Protein AF-A0A970TEV1-F1 (afdb_monomer)

Nearest PDB structures (foldseek):
  7aju-assembly1_UL  TM=6.413E-01  e=2.241E+00  Saccharomyces cerevisiae S288C
  6zqe-assembly1_UL  TM=6.877E-01  e=5.031E+00  Saccharomyces cerevisiae S288C
  3wsy-assembly1_A  TM=5.949E-01  e=2.241E+00  Homo sapiens
  6kad-assembly1_o  TM=3.242E-01  e=5.031E+00  Chlamydomonas reinhardtii

Secondary structure (DSSP, 8-state):
-----EEEE---SSTTSS-PPPEEEEE-S-EEEEEEEE-TTSPEEEEEEETTTEEEEEEE-TTTTT-

Structure (mmCIF, N/CA/C/O backbone):
data_AF-A0A970TEV1-F1
#
_entry.id   AF-A0A970TEV1-F1
#
loop_
_atom_site.group_PDB
_atom_site.id
_atom_site.type_symbol
_atom_site.label_atom_id
_atom_site.label_alt_id
_atom_site.label_comp_id
_atom_site.label_asym_id
_atom_site.label_entity_id
_atom_site.label_seq_id
_atom_site.pdbx_PDB_ins_code
_atom_site.Cartn_x
_atom_site.Cartn_y
_atom_site.Cartn_z
_atom_site.occupancy
_atom_site.B_iso_or_equiv
_atom_site.auth_seq_id
_atom_site.auth_comp_id
_atom_site.auth_asym_id
_atom_site.auth_atom_id
_atom_site.pdbx_PDB_model_num
ATOM 1 N N . GLU A 1 1 ? 18.445 11.742 -7.848 1.00 52.00 1 GLU A N 1
ATOM 2 C CA . GLU A 1 1 ? 17.173 11.799 -7.103 1.00 52.00 1 GLU A CA 1
ATOM 3 C C . GLU A 1 1 ? 17.324 10.808 -5.956 1.00 52.00 1 GLU A C 1
ATOM 5 O O . GLU A 1 1 ? 17.666 9.667 -6.232 1.00 52.00 1 GLU A O 1
ATOM 10 N N . THR A 1 2 ? 17.258 11.261 -4.705 1.00 56.06 2 THR A N 1
ATOM 11 C CA . THR A 1 2 ? 17.351 10.412 -3.502 1.00 56.06 2 THR A CA 1
ATOM 12 C C . THR A 1 2 ? 16.020 10.536 -2.770 1.00 56.06 2 THR A C 1
ATOM 14 O O . THR A 1 2 ? 15.630 11.652 -2.428 1.00 56.06 2 THR A O 1
ATOM 17 N N . GLY A 1 3 ? 15.307 9.423 -2.595 1.00 77.12 3 GLY A N 1
ATOM 18 C CA . GLY A 1 3 ? 13.942 9.366 -2.057 1.00 77.12 3 GL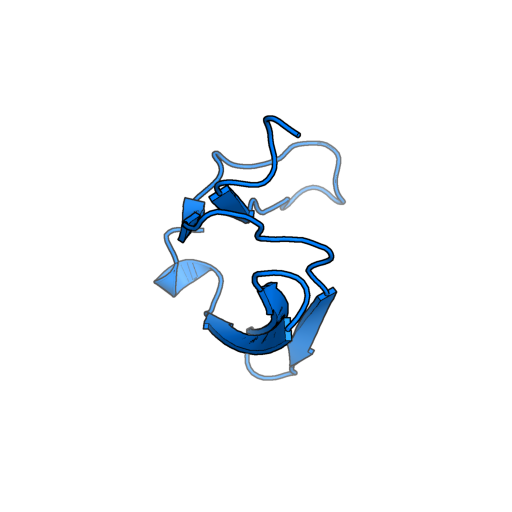Y A CA 1
ATOM 19 C C . GLY A 1 3 ? 12.992 8.587 -2.975 1.00 77.12 3 GLY A C 1
ATOM 20 O O . GLY A 1 3 ? 13.224 8.536 -4.180 1.00 77.12 3 GLY A O 1
ATOM 21 N N . ARG A 1 4 ? 11.914 8.020 -2.401 1.00 86.19 4 ARG A N 1
ATOM 22 C CA . ARG A 1 4 ? 10.965 7.065 -3.033 1.00 86.19 4 ARG A CA 1
ATOM 23 C C . ARG A 1 4 ? 11.486 5.632 -3.154 1.00 86.19 4 ARG A C 1
ATOM 25 O O . ARG A 1 4 ? 11.302 4.968 -4.172 1.00 86.19 4 ARG A O 1
ATOM 32 N N . GLU A 1 5 ? 12.144 5.169 -2.100 1.00 91.69 5 GLU A N 1
ATOM 33 C CA . GLU A 1 5 ? 12.697 3.815 -2.040 1.00 91.69 5 GLU A CA 1
ATOM 34 C C . GLU A 1 5 ? 11.739 2.819 -1.385 1.00 91.69 5 GLU A C 1
ATOM 36 O O . GLU A 1 5 ? 11.809 1.631 -1.674 1.00 91.69 5 GLU A O 1
ATOM 41 N N . THR A 1 6 ? 10.797 3.307 -0.576 1.00 92.56 6 THR A N 1
ATOM 42 C CA . THR A 1 6 ? 9.844 2.479 0.163 1.00 92.56 6 THR A CA 1
ATOM 43 C C . THR A 1 6 ? 8.441 3.066 0.065 1.00 92.56 6 THR A C 1
ATOM 45 O O . THR A 1 6 ? 8.264 4.285 0.119 1.00 92.56 6 THR A O 1
ATOM 48 N N . MET A 1 7 ? 7.446 2.190 -0.060 1.00 94.12 7 MET A N 1
ATOM 49 C CA . MET A 1 7 ? 6.026 2.492 0.089 1.00 94.12 7 MET A CA 1
ATOM 50 C C . MET A 1 7 ? 5.505 1.823 1.357 1.00 94.12 7 MET A C 1
ATOM 52 O O . MET A 1 7 ? 5.589 0.600 1.493 1.00 94.12 7 MET A O 1
ATOM 56 N N . THR A 1 8 ? 4.937 2.623 2.253 1.00 94.12 8 THR A N 1
ATOM 57 C CA . THR A 1 8 ? 4.261 2.164 3.466 1.00 94.12 8 THR A CA 1
ATOM 58 C C . THR A 1 8 ? 2.771 2.484 3.409 1.00 94.12 8 THR A C 1
ATOM 60 O O . THR A 1 8 ? 2.358 3.423 2.728 1.00 94.12 8 THR A O 1
ATOM 63 N N . ALA A 1 9 ? 1.969 1.714 4.137 1.00 93.94 9 ALA A N 1
ATOM 64 C CA . ALA A 1 9 ? 0.593 2.068 4.464 1.00 93.94 9 ALA A CA 1
ATOM 65 C C . ALA A 1 9 ? 0.446 2.236 5.978 1.00 93.94 9 ALA A C 1
ATOM 67 O O . ALA A 1 9 ? 1.120 1.551 6.739 1.00 93.94 9 ALA A O 1
ATOM 68 N N . SER A 1 10 ? -0.436 3.142 6.386 1.00 93.75 10 SER A N 1
ATOM 69 C CA . SER A 1 10 ? -0.868 3.359 7.769 1.00 93.75 10 SER A CA 1
ATOM 70 C C . SER A 1 10 ? -2.389 3.452 7.770 1.00 93.75 10 SER A C 1
ATOM 72 O O . SER A 1 10 ? -2.967 3.926 6.788 1.00 93.75 10 SER A O 1
ATOM 74 N N . LEU A 1 11 ? -3.033 3.042 8.859 1.00 92.44 11 LEU A N 1
ATOM 75 C CA . LEU A 1 11 ? -4.475 3.199 9.042 1.00 92.44 11 LEU A CA 1
ATOM 76 C C . LEU A 1 11 ? -4.793 4.319 10.013 1.00 92.44 11 LEU A C 1
ATOM 78 O O . LEU A 1 11 ? -3.997 4.652 10.888 1.00 92.44 11 LEU A O 1
ATOM 82 N N . SER A 1 12 ? -5.989 4.862 9.851 1.00 93.00 12 SER A N 1
ATOM 83 C CA . SER A 1 12 ? -6.615 5.765 10.799 1.00 93.00 12 SER A CA 1
ATOM 84 C C . SER A 1 12 ? -8.004 5.231 11.118 1.00 93.00 12 SER A C 1
ATOM 86 O O . SER A 1 12 ? -8.778 4.932 10.209 1.00 93.00 12 SER A O 1
ATOM 88 N N . ASP A 1 13 ? -8.311 5.125 12.405 1.00 93.44 13 ASP A N 1
ATOM 89 C CA . ASP A 1 13 ? -9.612 4.726 12.943 1.00 93.44 13 ASP A CA 1
ATOM 90 C C . ASP A 1 13 ? -10.441 5.931 13.431 1.00 93.44 13 ASP A C 1
ATOM 92 O O . ASP A 1 13 ? -11.553 5.771 13.936 1.00 93.44 13 ASP A O 1
ATOM 96 N N . ASP A 1 14 ? -9.918 7.147 13.257 1.00 96.50 14 ASP A N 1
ATOM 97 C CA . ASP A 1 14 ? -10.450 8.386 13.822 1.00 96.50 14 ASP A CA 1
ATOM 98 C C . ASP A 1 14 ? -10.622 9.507 12.779 1.00 96.50 14 ASP A C 1
ATOM 100 O O . ASP A 1 14 ? -10.411 10.689 13.071 1.00 96.50 14 ASP A O 1
ATOM 104 N N . ASP A 1 15 ? -11.066 9.149 11.571 1.00 95.38 15 ASP A N 1
ATOM 105 C CA . ASP A 1 15 ? -11.279 10.042 10.416 1.00 95.38 15 ASP A CA 1
ATOM 106 C C . ASP A 1 15 ? -10.023 10.834 9.997 1.00 95.38 15 ASP A C 1
ATOM 108 O O . ASP A 1 15 ? -10.095 12.009 9.623 1.00 95.38 15 ASP A O 1
ATOM 112 N N . GLY A 1 16 ? -8.851 10.204 10.066 1.00 95.88 16 GLY A N 1
ATOM 113 C CA . GLY A 1 16 ? -7.581 10.775 9.619 1.00 95.88 16 GLY A CA 1
ATOM 114 C C . GLY A 1 16 ? -6.908 11.704 10.630 1.00 95.88 16 GLY A C 1
ATOM 115 O O . GLY A 1 16 ? -5.999 12.445 10.243 1.00 95.88 16 GLY A O 1
ATOM 116 N N . ARG A 1 17 ? -7.336 11.707 11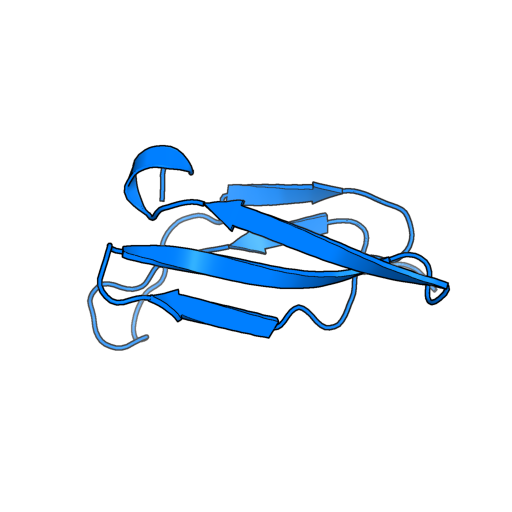.901 1.00 97.31 17 ARG A N 1
ATOM 117 C CA . ARG A 1 17 ? -6.743 12.565 12.944 1.00 97.31 17 ARG A CA 1
ATOM 118 C C . ARG A 1 17 ? -5.432 11.981 13.464 1.00 97.31 17 ARG A C 1
ATOM 120 O O . ARG A 1 17 ? -4.478 12.734 13.668 1.00 97.31 17 ARG A O 1
ATOM 127 N N . THR A 1 18 ? -5.369 10.668 13.645 1.00 96.94 18 THR A N 1
ATOM 128 C CA . THR A 1 18 ? -4.170 9.915 14.008 1.00 96.94 18 THR A CA 1
ATOM 129 C C . THR A 1 18 ? -3.967 8.734 13.067 1.00 96.94 18 THR A C 1
ATOM 131 O O . THR A 1 18 ? -4.880 8.318 12.357 1.00 96.94 18 THR A O 1
ATOM 134 N N . TRP A 1 19 ? -2.726 8.250 13.008 1.00 95.75 19 TRP A N 1
ATOM 135 C CA . TRP A 1 19 ? -2.310 7.200 12.086 1.00 95.75 19 TRP A CA 1
ATOM 136 C C . TRP A 1 19 ? -1.451 6.171 12.814 1.00 95.75 19 TRP A C 1
ATOM 138 O O . TRP A 1 19 ? -0.610 6.533 13.642 1.00 95.75 19 TRP A O 1
ATOM 148 N N . SER A 1 20 ? -1.655 4.899 12.484 1.00 93.56 20 SER A N 1
ATOM 149 C CA . SER A 1 20 ? -0.843 3.787 12.966 1.00 93.56 20 SER A CA 1
ATOM 150 C C . SER A 1 20 ? 0.609 3.893 12.488 1.00 93.56 20 SER A C 1
ATOM 152 O O . SER A 1 20 ? 0.935 4.619 11.538 1.00 93.56 20 SER A O 1
ATOM 154 N N . GLU A 1 21 ? 1.489 3.098 13.100 1.00 92.56 21 GLU A N 1
ATOM 155 C CA . GLU A 1 21 ? 2.812 2.857 12.525 1.00 92.56 21 GLU A CA 1
ATOM 156 C C . GLU A 1 21 ? 2.672 2.335 11.086 1.00 92.56 21 GLU A C 1
ATOM 158 O O . GLU A 1 21 ? 1.740 1.596 10.758 1.00 92.56 21 GLU A O 1
ATOM 163 N N . GLY A 1 22 ? 3.570 2.790 10.213 1.00 91.56 22 GLY A N 1
ATOM 164 C CA . GLY A 1 22 ? 3.548 2.424 8.806 1.00 91.56 22 GLY A CA 1
ATOM 165 C C . GLY A 1 22 ? 4.093 1.019 8.583 1.00 91.56 22 GLY A C 1
ATOM 166 O O . GLY A 1 22 ? 5.221 0.723 8.969 1.00 91.56 22 GLY A O 1
ATOM 167 N N . VAL A 1 23 ? 3.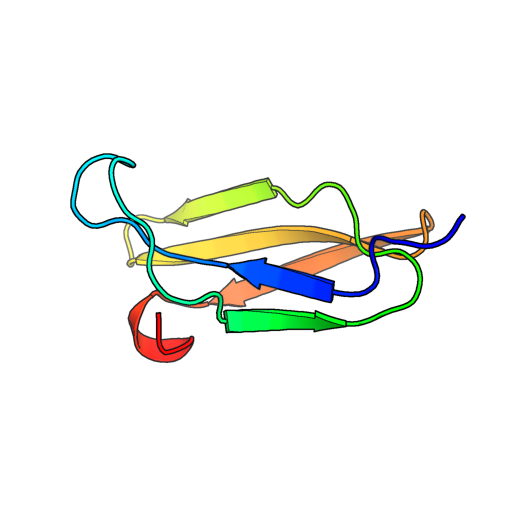331 0.183 7.884 1.00 91.31 23 VAL A N 1
ATOM 168 C CA . VAL A 1 23 ? 3.789 -1.126 7.412 1.00 91.31 23 VAL A CA 1
ATOM 169 C C . VAL A 1 23 ? 4.364 -0.981 6.012 1.00 91.31 23 VAL A C 1
ATOM 171 O O . VAL A 1 23 ? 3.717 -0.433 5.119 1.00 91.31 23 VAL A O 1
ATOM 174 N N . GLU A 1 24 ? 5.575 -1.494 5.797 1.00 93.00 24 GLU A N 1
ATOM 175 C CA . GLU A 1 24 ? 6.193 -1.554 4.473 1.00 93.00 24 GLU A CA 1
ATOM 176 C C . GLU A 1 24 ? 5.449 -2.533 3.555 1.00 93.00 24 GLU A C 1
ATOM 178 O O . GLU A 1 24 ? 5.328 -3.722 3.842 1.00 93.00 24 GLU A O 1
ATOM 183 N N . LEU A 1 25 ? 4.987 -2.027 2.412 1.00 91.75 25 LEU A N 1
ATOM 184 C CA . LEU A 1 25 ? 4.310 -2.812 1.380 1.00 91.75 25 LEU A CA 1
ATOM 185 C C . LEU A 1 25 ? 5.230 -3.146 0.202 1.00 91.75 25 LEU A C 1
ATOM 187 O O . LEU A 1 25 ? 5.006 -4.126 -0.512 1.00 91.75 25 LEU A O 1
ATOM 191 N N . MET A 1 26 ? 6.229 -2.298 -0.055 1.00 92.12 26 MET A N 1
ATOM 192 C CA . MET A 1 26 ? 7.149 -2.445 -1.179 1.00 92.12 26 MET A CA 1
ATOM 193 C C . MET A 1 26 ? 8.409 -1.605 -0.974 1.00 92.12 26 MET A C 1
ATOM 195 O O . MET A 1 26 ? 8.318 -0.455 -0.549 1.00 92.12 26 MET A O 1
ATOM 199 N N . ALA A 1 27 ? 9.554 -2.138 -1.403 1.00 93.12 27 ALA A N 1
ATOM 200 C CA . ALA A 1 27 ? 10.805 -1.399 -1.532 1.00 93.12 27 ALA A CA 1
ATOM 201 C C . ALA A 1 27 ? 11.393 -1.523 -2.950 1.00 93.12 27 ALA A C 1
ATOM 203 O O . ALA A 1 27 ? 11.196 -2.522 -3.647 1.00 93.12 27 ALA A O 1
ATOM 204 N N . GLY A 1 28 ? 12.130 -0.507 -3.393 1.00 91.25 28 GLY A N 1
ATOM 205 C CA . GLY A 1 28 ? 12.759 -0.446 -4.708 1.00 91.25 28 GLY A CA 1
ATOM 206 C C . GLY A 1 28 ? 13.520 0.859 -4.942 1.00 91.25 28 GLY A C 1
ATOM 207 O O . GLY A 1 28 ? 13.798 1.603 -4.015 1.00 91.25 28 GLY A O 1
ATOM 208 N N . ARG A 1 29 ? 13.906 1.143 -6.193 1.00 88.00 29 ARG A N 1
ATOM 209 C CA . ARG A 1 29 ? 14.682 2.360 -6.525 1.00 88.00 29 ARG A CA 1
ATOM 210 C C . ARG A 1 29 ? 13.837 3.606 -6.799 1.00 88.00 29 ARG A C 1
ATOM 212 O O . ARG A 1 29 ? 14.345 4.712 -6.664 1.00 88.00 29 ARG A O 1
ATOM 219 N N . ALA A 1 30 ? 12.598 3.435 -7.248 1.00 93.25 30 ALA A N 1
ATOM 220 C CA . ALA A 1 30 ? 11.689 4.529 -7.573 1.00 93.25 30 ALA A CA 1
ATOM 221 C C . ALA A 1 30 ? 10.248 4.016 -7.498 1.00 93.25 30 ALA A C 1
ATOM 223 O O . ALA A 1 30 ? 9.688 3.571 -8.497 1.00 93.25 30 ALA 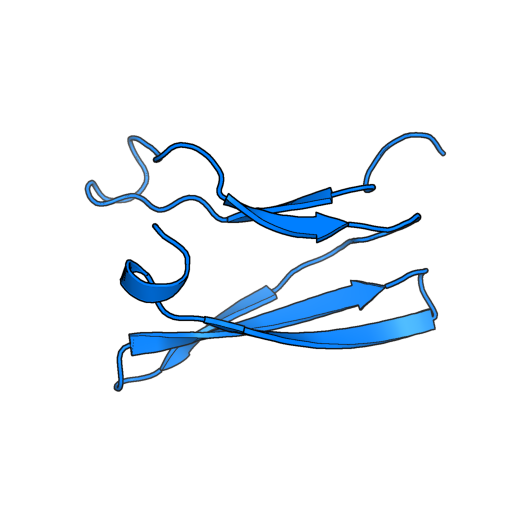A O 1
ATOM 224 N N . ILE A 1 31 ? 9.696 4.027 -6.289 1.00 95.88 31 ILE A N 1
ATOM 225 C CA . ILE A 1 31 ? 8.339 3.586 -5.961 1.00 95.88 31 ILE A CA 1
ATOM 226 C C . ILE A 1 31 ? 7.493 4.828 -5.711 1.00 95.88 31 ILE A C 1
ATOM 228 O O . ILE A 1 31 ? 7.723 5.563 -4.750 1.00 95.88 31 ILE A O 1
ATOM 232 N N . ALA A 1 32 ? 6.567 5.129 -6.616 1.00 93.94 32 ALA A N 1
ATOM 233 C CA . ALA A 1 32 ? 5.903 6.424 -6.639 1.00 93.94 32 ALA A CA 1
ATOM 234 C C . ALA A 1 32 ? 4.421 6.326 -6.995 1.00 93.94 32 ALA A C 1
ATOM 236 O O . ALA A 1 32 ? 3.974 5.367 -7.610 1.00 93.94 32 ALA A O 1
ATOM 237 N N . TYR A 1 33 ? 3.687 7.383 -6.645 1.00 95.38 33 TYR A N 1
ATOM 238 C CA . TYR A 1 33 ? 2.292 7.584 -7.044 1.00 95.38 33 TYR A CA 1
ATOM 239 C C . TYR A 1 33 ? 1.390 6.372 -6.763 1.00 95.38 33 TYR A C 1
ATOM 241 O O . TYR A 1 33 ? 0.760 5.869 -7.694 1.00 95.38 33 TYR A O 1
ATOM 249 N N . PRO A 1 34 ? 1.349 5.876 -5.510 1.00 96.06 34 PRO A N 1
ATOM 250 C CA . PRO A 1 34 ? 0.376 4.860 -5.163 1.00 96.06 34 PRO A CA 1
ATOM 251 C C . PRO A 1 34 ? -1.042 5.430 -5.245 1.00 96.06 34 PRO A C 1
ATOM 253 O O . PRO A 1 34 ? -1.270 6.589 -4.894 1.00 96.06 34 PRO A O 1
ATOM 256 N N . ASP A 1 35 ? -1.979 4.592 -5.666 1.00 97.81 35 ASP A N 1
ATOM 257 C CA . ASP A 1 35 ? -3.416 4.839 -5.581 1.00 97.81 35 ASP A CA 1
ATOM 258 C C . ASP A 1 35 ? -4.106 3.576 -5.068 1.00 97.81 35 ASP A C 1
ATOM 260 O O . ASP A 1 35 ? -3.693 2.463 -5.414 1.00 97.81 35 ASP A O 1
ATOM 264 N N . ALA A 1 36 ? -5.121 3.736 -4.221 1.00 96.00 36 ALA A N 1
ATOM 265 C CA . ALA A 1 36 ? -5.759 2.613 -3.554 1.00 96.00 36 ALA A CA 1
ATOM 266 C C . ALA A 1 36 ? -7.272 2.777 -3.391 1.00 96.00 36 ALA A C 1
ATOM 268 O O . ALA A 1 36 ? -7.781 3.867 -3.138 1.00 96.00 36 ALA A O 1
ATOM 269 N N . VAL A 1 37 ? -7.986 1.654 -3.483 1.00 96.94 37 VAL A N 1
ATOM 270 C CA . VAL A 1 37 ? -9.429 1.556 -3.239 1.00 96.94 37 VAL A CA 1
ATOM 271 C C . VAL A 1 37 ? -9.743 0.290 -2.449 1.00 96.94 37 VAL A C 1
ATOM 273 O O . VAL A 1 37 ? -9.187 -0.771 -2.729 1.00 96.94 37 VAL A O 1
ATOM 276 N N . GLN A 1 38 ? -10.637 0.390 -1.467 1.00 95.38 38 GLN A N 1
ATOM 277 C CA . GLN A 1 38 ? -11.148 -0.763 -0.730 1.00 95.38 38 GLN A CA 1
ATOM 278 C C . GLN A 1 38 ? -12.470 -1.229 -1.344 1.00 95.38 38 GLN A C 1
ATOM 280 O O . GLN A 1 38 ? 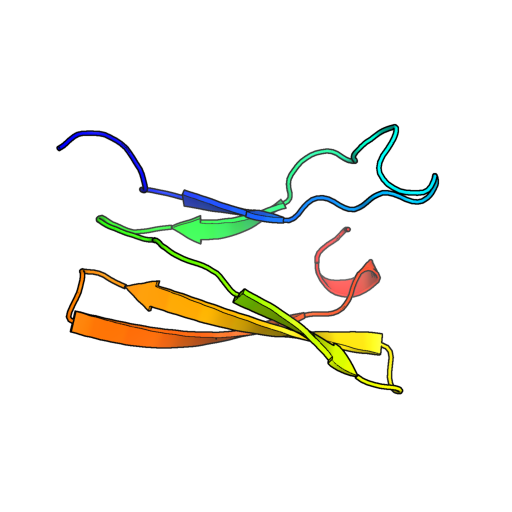-13.349 -0.414 -1.631 1.00 95.38 38 GLN A O 1
ATOM 285 N N . ASP A 1 39 ? -12.605 -2.533 -1.568 1.00 96.94 39 ASP A N 1
ATOM 286 C CA . ASP A 1 39 ? -13.854 -3.126 -2.037 1.00 96.94 39 ASP A CA 1
ATOM 287 C C . ASP A 1 39 ? -14.808 -3.473 -0.877 1.00 96.94 39 ASP A C 1
ATOM 289 O O . ASP A 1 39 ? -14.477 -3.361 0.304 1.00 96.94 39 ASP A O 1
ATOM 293 N N . GLY A 1 40 ? -16.020 -3.929 -1.207 1.00 96.75 40 GLY A N 1
ATOM 294 C CA . GLY A 1 40 ? -17.026 -4.297 -0.203 1.00 96.75 40 GLY A CA 1
ATOM 295 C C . GLY A 1 40 ? -16.687 -5.538 0.636 1.00 96.75 40 GLY A C 1
ATOM 296 O O . GLY A 1 40 ? -17.420 -5.839 1.575 1.00 96.75 40 GLY A O 1
ATOM 297 N N . SER A 1 41 ? -15.618 -6.268 0.304 1.00 95.06 41 SER A N 1
ATOM 298 C CA . SER A 1 41 ? -15.117 -7.404 1.086 1.00 95.06 41 SER A CA 1
ATOM 299 C C . SER A 1 41 ? -14.040 -7.004 2.100 1.00 95.06 41 SER A C 1
ATOM 301 O O . SER A 1 41 ? -13.644 -7.828 2.924 1.00 95.06 41 SER A O 1
ATOM 303 N N . GLY A 1 42 ? -13.585 -5.747 2.058 1.00 92.69 42 GLY A N 1
ATOM 304 C CA . GLY A 1 42 ? -12.495 -5.235 2.885 1.00 92.69 42 GLY A CA 1
ATOM 305 C C . GLY A 1 42 ? -11.108 -5.412 2.261 1.00 92.69 42 GLY A C 1
ATOM 306 O O . GLY A 1 42 ? -10.110 -5.111 2.919 1.00 92.69 42 GLY A O 1
ATOM 307 N N . LEU A 1 43 ? -11.015 -5.876 1.008 1.00 95.38 43 LEU A N 1
ATOM 308 C CA . LEU A 1 43 ? -9.747 -5.970 0.289 1.00 95.38 43 LEU A CA 1
ATOM 309 C C . LEU A 1 43 ? -9.358 -4.595 -0.256 1.00 95.38 43 LEU A C 1
ATOM 311 O O . LEU A 1 43 ? -10.130 -3.944 -0.957 1.00 95.38 43 LEU A O 1
ATOM 315 N N . ILE A 1 44 ? -8.139 -4.161 0.049 1.00 95.88 44 ILE A N 1
ATOM 316 C CA . ILE A 1 44 ? -7.552 -2.922 -0.452 1.00 95.88 44 ILE A CA 1
ATOM 317 C C . ILE A 1 44 ? -6.740 -3.256 -1.699 1.00 95.88 44 ILE A C 1
ATOM 319 O O . ILE A 1 44 ? -5.759 -3.999 -1.650 1.00 95.88 44 ILE A O 1
ATOM 323 N N . HIS A 1 45 ? -7.161 -2.696 -2.827 1.00 96.81 45 HIS A N 1
ATOM 324 C CA . HIS A 1 45 ? -6.502 -2.777 -4.121 1.00 96.81 45 HIS A CA 1
ATOM 325 C C . HIS A 1 45 ? -5.598 -1.564 -4.281 1.00 96.81 45 HIS A C 1
ATOM 327 O O . HIS A 1 45 ? -6.095 -0.445 -4.267 1.00 96.81 45 HIS A O 1
ATOM 333 N N . CYS A 1 46 ? -4.299 -1.779 -4.463 1.00 97.31 46 CYS A N 1
ATOM 334 C CA . CYS A 1 46 ? -3.316 -0.716 -4.635 1.00 97.31 46 CYS A CA 1
ATOM 335 C C . CYS A 1 46 ? -2.567 -0.887 -5.958 1.00 97.31 46 CYS A C 1
ATOM 337 O O . CYS A 1 46 ? -2.130 -1.990 -6.299 1.00 97.31 46 CYS A O 1
ATOM 339 N N . VAL A 1 47 ? -2.407 0.207 -6.696 1.00 97.88 47 VAL A N 1
ATOM 340 C CA . VAL A 1 47 ? -1.527 0.293 -7.863 1.00 97.88 47 VAL A CA 1
ATOM 341 C C . VAL A 1 47 ? -0.419 1.299 -7.599 1.00 97.88 47 VAL A C 1
ATOM 343 O O . VAL A 1 47 ? -0.641 2.301 -6.930 1.00 97.88 47 VAL A O 1
ATOM 346 N N . VAL A 1 48 ? 0.781 1.039 -8.112 1.00 97.31 48 VAL A N 1
ATOM 347 C CA . VAL A 1 48 ? 1.955 1.886 -7.864 1.00 97.31 48 VAL A CA 1
ATOM 348 C C . VAL A 1 48 ? 2.855 1.956 -9.093 1.00 97.31 48 VAL A C 1
ATOM 350 O O . VAL A 1 48 ? 3.074 0.945 -9.764 1.00 97.31 48 VAL A O 1
ATOM 353 N N . ASP A 1 49 ? 3.389 3.141 -9.395 1.00 96.88 49 ASP A N 1
ATOM 354 C CA . ASP A 1 49 ? 4.427 3.315 -10.412 1.00 96.88 49 ASP A CA 1
ATOM 355 C C . ASP A 1 49 ? 5.766 2.793 -9.878 1.00 96.88 49 ASP A C 1
ATOM 357 O O . ASP A 1 49 ? 6.240 3.195 -8.8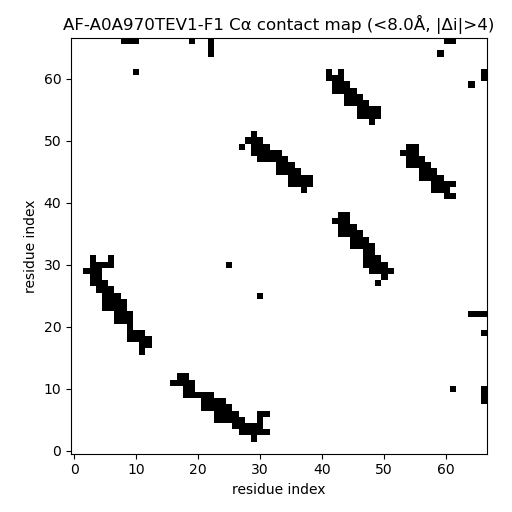10 1.00 96.88 49 ASP A O 1
ATOM 361 N N . VAL A 1 50 ? 6.379 1.887 -10.641 1.00 95.50 50 VAL A N 1
ATOM 362 C CA . VAL A 1 50 ? 7.675 1.292 -10.326 1.00 95.50 50 VAL A CA 1
ATOM 363 C C . VAL A 1 50 ? 8.674 1.618 -11.427 1.00 95.50 50 VAL A C 1
ATOM 365 O O . VAL A 1 50 ? 8.505 1.247 -12.596 1.00 95.50 50 VAL A O 1
ATOM 368 N N . ASP A 1 51 ? 9.763 2.272 -11.024 1.00 93.88 51 ASP A N 1
ATOM 369 C CA . ASP A 1 51 ? 10.893 2.650 -11.877 1.00 93.88 51 ASP A CA 1
ATOM 370 C C . ASP A 1 51 ? 10.490 3.524 -13.080 1.00 93.88 51 ASP A C 1
ATOM 372 O O . ASP A 1 51 ? 11.193 3.545 -14.090 1.00 93.88 51 ASP A O 1
ATOM 376 N N . ARG A 1 52 ? 9.343 4.225 -13.004 1.00 92.19 52 ARG A N 1
ATOM 377 C CA . ARG A 1 52 ? 8.744 4.998 -14.111 1.00 92.19 52 ARG A CA 1
ATOM 378 C C . ARG A 1 52 ? 8.550 4.183 -15.390 1.00 92.19 52 ARG A C 1
ATOM 380 O O . ARG A 1 52 ? 8.640 4.711 -16.500 1.00 92.19 52 ARG A O 1
ATOM 387 N N . ARG A 1 53 ? 8.370 2.868 -15.248 1.00 95.62 53 ARG A N 1
ATOM 388 C CA . ARG A 1 53 ? 8.364 1.911 -16.368 1.00 95.62 53 ARG A CA 1
ATOM 389 C C . ARG A 1 53 ? 7.171 0.980 -16.364 1.00 95.62 53 ARG A C 1
ATOM 391 O O . ARG A 1 53 ? 6.783 0.503 -17.427 1.00 95.62 53 ARG A O 1
ATOM 398 N N . ARG A 1 54 ? 6.626 0.675 -15.191 1.00 96.06 54 ARG A N 1
ATOM 399 C CA . ARG A 1 54 ? 5.472 -0.210 -15.054 1.00 96.06 54 ARG A CA 1
ATOM 400 C C . ARG A 1 54 ? 4.605 0.224 -13.890 1.00 96.06 54 ARG A C 1
ATOM 402 O O . ARG A 1 54 ? 5.094 0.842 -12.951 1.00 96.06 54 ARG A O 1
ATOM 409 N N . VAL A 1 55 ? 3.351 -0.195 -13.947 1.00 97.44 55 VAL A N 1
ATOM 410 C CA . VAL A 1 55 ? 2.442 -0.149 -12.808 1.00 97.44 55 VAL A CA 1
ATOM 411 C C . VAL A 1 55 ? 2.384 -1.548 -12.206 1.00 97.44 55 VAL A C 1
ATOM 413 O O . VAL A 1 55 ? 2.116 -2.514 -12.922 1.00 97.44 55 VAL A O 1
ATOM 416 N N . GLU A 1 56 ? 2.676 -1.672 -10.914 1.00 97.25 56 GLU A N 1
ATOM 417 C CA . GLU A 1 56 ? 2.474 -2.913 -10.163 1.00 97.25 56 GLU A CA 1
ATOM 418 C C . GLU A 1 56 ? 1.176 -2.859 -9.364 1.00 97.25 56 GLU A C 1
ATOM 420 O O . GLU A 1 56 ? 0.789 -1.805 -8.870 1.00 97.25 56 GLU A O 1
ATOM 425 N N . TYR A 1 57 ? 0.531 -4.017 -9.220 1.00 96.81 57 TYR A N 1
ATOM 426 C CA . TYR A 1 57 ? -0.659 -4.206 -8.399 1.00 96.81 57 TYR A CA 1
ATOM 427 C C . TYR A 1 57 ? -0.309 -4.961 -7.114 1.00 96.81 57 TYR A C 1
ATOM 429 O O . TYR A 1 57 ? 0.426 -5.954 -7.141 1.00 96.81 57 TYR A O 1
ATOM 437 N N . ARG A 1 58 ? -0.864 -4.505 -5.991 1.00 93.94 58 ARG A N 1
ATOM 438 C CA . ARG A 1 58 ? -0.816 -5.162 -4.682 1.00 93.94 58 ARG A CA 1
ATOM 439 C C . ARG A 1 58 ? -2.223 -5.213 -4.092 1.00 93.94 58 ARG A C 1
ATOM 441 O O . ARG A 1 58 ? -3.025 -4.311 -4.317 1.00 93.94 58 ARG A O 1
ATOM 448 N N . ALA A 1 59 ? -2.498 -6.261 -3.324 1.00 93.75 59 ALA A N 1
ATOM 449 C CA . ALA A 1 59 ? -3.748 -6.417 -2.595 1.00 93.75 59 ALA A CA 1
ATOM 450 C C . ALA A 1 59 ? -3.453 -6.842 -1.163 1.00 93.75 59 ALA A C 1
ATOM 452 O O . ALA A 1 59 ? -2.635 -7.739 -0.949 1.00 93.75 59 ALA A O 1
ATOM 453 N N . PHE A 1 60 ? -4.107 -6.207 -0.202 1.00 92.50 60 PHE A N 1
ATOM 454 C CA . PHE A 1 60 ? -3.969 -6.526 1.214 1.00 92.50 60 PHE A CA 1
ATOM 455 C C . PHE A 1 60 ? -5.254 -6.165 1.956 1.00 92.50 60 PHE A C 1
ATOM 457 O O . PHE A 1 60 ? -6.091 -5.430 1.443 1.00 92.50 60 PHE A O 1
ATOM 464 N N . THR A 1 61 ? -5.432 -6.711 3.151 1.00 92.44 61 THR A N 1
ATOM 465 C CA . THR A 1 61 ? -6.466 -6.263 4.089 1.00 92.44 61 THR A CA 1
ATOM 466 C C . THR A 1 61 ? -5.785 -5.572 5.257 1.00 92.44 61 THR A C 1
ATOM 468 O O . THR A 1 61 ? -4.591 -5.779 5.475 1.00 92.44 61 THR A O 1
ATOM 471 N N . GLU A 1 62 ? -6.550 -4.791 6.012 1.00 87.69 62 GLU A N 1
ATOM 472 C CA . GLU A 1 62 ? -6.106 -4.136 7.247 1.00 87.69 62 GLU A CA 1
ATOM 473 C C . GLU A 1 62 ? -5.439 -5.180 8.172 1.00 87.69 62 GLU A C 1
ATOM 475 O O . GLU A 1 62 ? -4.215 -5.240 8.287 1.00 87.69 62 GLU A O 1
ATOM 480 N N . GLY A 1 63 ? -6.194 -6.190 8.615 1.00 79.69 63 GLY A N 1
ATOM 481 C CA . GLY A 1 63 ? -5.658 -7.209 9.527 1.00 79.69 63 GLY A CA 1
ATOM 482 C C . GLY A 1 63 ? -4.555 -8.132 8.972 1.00 79.69 63 GLY A C 1
ATOM 483 O O . GLY A 1 63 ? -3.798 -8.695 9.760 1.00 79.69 63 GLY A O 1
ATOM 484 N N . ALA A 1 64 ? -4.433 -8.329 7.651 1.00 63.62 64 ALA A N 1
ATOM 485 C CA . ALA A 1 64 ? -3.404 -9.213 7.075 1.00 63.62 64 ALA A CA 1
ATOM 486 C C . ALA A 1 64 ? -2.069 -8.502 6.817 1.00 63.62 64 ALA A C 1
ATOM 488 O O . ALA A 1 64 ? -1.027 -9.157 6.780 1.00 63.62 64 ALA A O 1
ATOM 489 N N . ALA A 1 65 ? -2.090 -7.178 6.655 1.00 60.09 65 ALA A N 1
ATOM 490 C CA . ALA A 1 65 ? -0.880 -6.369 6.585 1.00 60.09 65 ALA A CA 1
ATOM 491 C C . ALA A 1 65 ? -0.294 -6.077 7.980 1.00 60.09 65 ALA A C 1
ATOM 493 O O . ALA A 1 65 ? 0.761 -5.464 8.073 1.00 60.09 65 ALA A O 1
ATOM 494 N N . GLY A 1 66 ? -0.941 -6.519 9.066 1.00 59.59 66 GLY A N 1
ATOM 495 C CA . GLY A 1 66 ? -0.604 -6.053 10.414 1.00 59.59 66 GLY A CA 1
ATOM 496 C C . GLY A 1 66 ? -0.967 -4.581 10.620 1.00 59.59 66 GLY A C 1
ATOM 497 O O . GLY A 1 66 ? -0.342 -3.920 11.448 1.00 59.59 66 GLY A O 1
ATOM 498 N N . LEU A 1 67 ? -1.926 -4.093 9.827 1.00 58.19 67 LEU A N 1
ATOM 499 C CA . LEU A 1 67 ? -2.482 -2.752 9.869 1.00 58.19 67 LEU A CA 1
ATOM 500 C C . LEU A 1 67 ? -3.752 -2.728 10.728 1.00 58.19 67 LEU A C 1
ATOM 502 O O . LEU A 1 67 ? -4.569 -3.674 10.635 1.00 58.19 67 LEU A O 1
#

Solvent-accessible surface area (backbone atoms only — not comparable to full-atom values): 4116 Å² total; per-residue (Å²): 137,87,73,38,40,59,42,64,51,60,49,50,97,61,90,70,76,52,69,50,80,66,39,78,78,48,75,52,84,34,41,40,77,70,49,74,50,68,49,98,86,55,45,32,42,33,40,31,36,39,68,88,75,45,75,48,80,50,75,46,35,52,76,78,62,76,80

pLDDT: mean 90.63, std 10.83, range [52.0, 97.88]

Radius of gyration: 12.62 Å; Cα contacts (8 Å, |Δi|>4): 119; chains: 1; bounding box: 34×22×30 Å

Foldseek 3Di:
DPDQFWDWDWDDPPVPPDTDPTQTPDGDDHWDDKDWDADPVQKIWIWIQDPVPDIDIDIDHCVGSVD

Mean predicted aligned error: 3.93 Å

Sequence (67 aa):
ETGRETMTASLSDDDGRTWSEGVELMAGRAIAYPDAVQDGSGLIHCVVDVDRRRVEYRAFTEGAAGL

=== Feature glossary ===
The record interleaves many kinds of informatio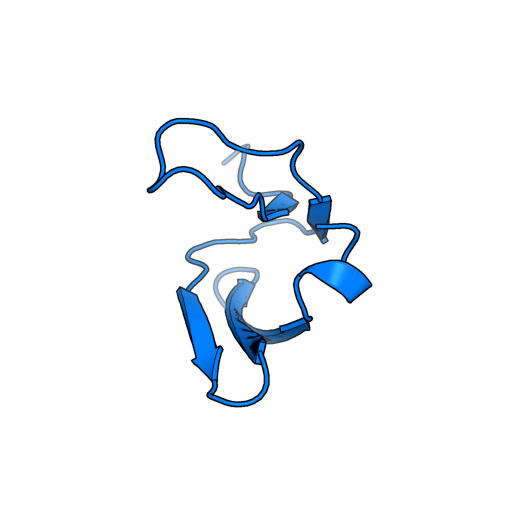n about one protein. Here is each kind framed as the question it answers.

Q: What are the backbone torsion angles?
A: φ (phi) and ψ (psi) are the two rotatable backbone dihedrals per residue: φ is the C(i-1)–N–Cα–C torsion, ψ is the N–Cα–C–N(i+1) torsion, both in degrees on (−180°, 180°]. α-helical residues cluster near (−60°, −45°); β-strand residues near (−120°, +130°). A Ramachandran plot is simply a scatter of (φ, ψ) for every residue.

Q: What is the amino-acid chain?
A: This is the polypeptide sequence — one letter per residue, N-terminus first. Length ranges from a few dozen residues for small domains to over a thousand for large multi-domain proteins.

Q: How mobile is each atom in the crystal?
A: For experimental (PDB) structures, the B-factor (temperature factor) quantifies the positional spread of each atom in the crystal — a combination of thermal vibration and static disorder — in units of Å². High B-factors mark flexible loops or poorly resolved regions; low B-factors mark the rigid, well-ordered core.

Q: Are the domains correctly placed relative to each other?
A: Predicted Aligned Error (PAE) is an AlphaFold confidence matrix: entry (i, j) is the expected error in the position of residue j, in ångströms, when the prediction is superimposed on the true structure at residue i. Low PAE within a block of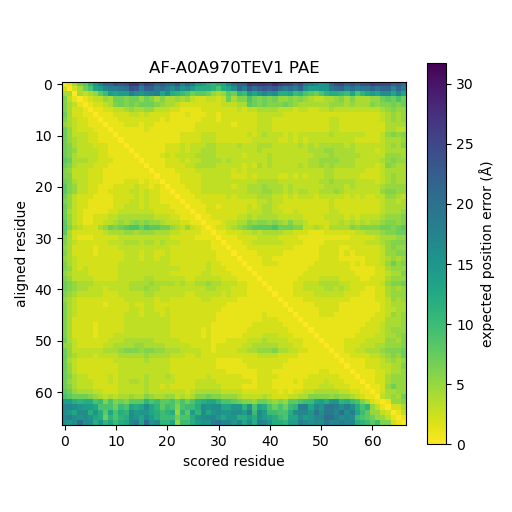 residues means that block is internally rigid and well-predicted; high PAE between two blocks means their relative placement is uncertain even if each block individually is confident.

Q: How confident is the AlphaFold model at each residue?
A: pLDDT is the predicted lDDT-Cα score: AlphaFold's confidence that the local environment of each residue (all inter-atomic distances within 15 Å) is correctly placed. It is a per-residue number between 0 and 100, with higher meaning more reliable.

Q: What family and function is it annotated with?
A: Functional annotations link the protein to curated databases. InterPro entries identify conserved domains and families by matching the sequence against member-database signatures (Pfam, PROSITE, CDD, …). Gene Ontology (GO) terms describe molecular function, biological process, and cellular component in a controlled vocabulary. CATH places the structure in a hierarchical fold classification (Class/Architecture/Topology/Homologous-superfamily). The organism is the source species.

Q: How big and how compact is the whole molecule?
A: Three whole-structure scalars: the radius of gyration (RMS distance of Cα from centroid, in Å), the count of Cα–Cα contacts (pairs closer than 8 Å and separated by more than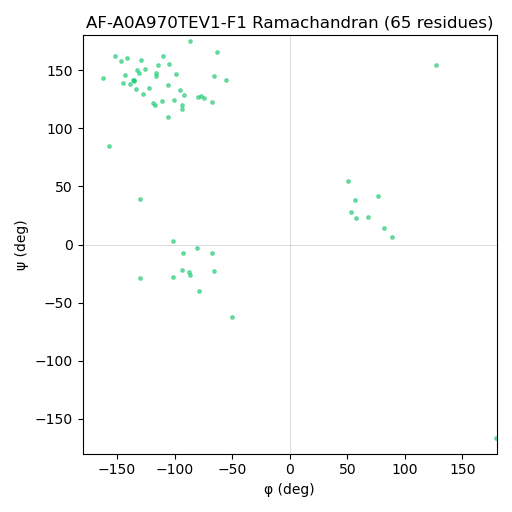 four residues in sequence — i.e. tertiary, not local, contacts), and the bounding-box dimensions. Together they distinguish compact globular folds from extended fibres or disordered chains.

Q: What known structures does this most resemble?
A: The Foldseek neighbor list gives the closest experimentally determined structures in the PDB, ranked by structural alignment. TM-score near 1 means near-identical fold; near 0.3 means only rough topology match. This is how one finds what a novel AlphaFold prediction most resembles in the solved-structure universe.

Q: Which residues are buried vs exposed?
A: SASA measures how much of the protein is reachable by solvent. It is computed by rolling a water-sized probe over the atomic surface and summing the exposed area (Å²). Per-residue SASA distinguishes core (buried, low SASA) from surface (exposed, high SASA) residues; total SASA is a whole-molecule size measure.

Q: Which residues are in helices, strands, or loops?
A: Eight-state secondary structure (DSSP): H is the canonical α-helix, G the tighter 3₁₀-helix, I the wider π-helix; E/B are β-structure, T and S are turns and bends, and '-' is everything else. DSSP derives these from the pattern of main-chain N–H···O=C hydrogen bonds, not from the sequence.

Q: Where is each backbone atom in 3D?
A: Structure coordinates are given as an mmCIF _atom_site loop: one row per atom with element, residue name, chain id, sequence number, and x/y/z position in Å. Only the four main-chain atoms per residue are included here; side chains are omitted to keep the record compact.

Q: What if only a Cα trace is available?
A: Three-state secondary structure (P-SEA) collapses the eight DSSP classes into helix (a), strand (b), and coil (c). P-SEA assigns these from Cα geometry alone — distances and angles — without requiring backbone oxygens, so it works on any Cα trace.

Q: What do the rendered images show?
A: The six renders are orthographic views along the three Cartesian axes in both directions. Representation (cartoon, sticks, or surface) and color scheme (sequence-rainbow or by-chain) vary across proteins so the training set covers all the common visualization conventions.

Q: What does the local fold look like, residue by residue?
A: Foldseek's 3Di representation compresses backbone geometry into a per-residue letter drawn from a learned twenty-state alphabet. It captures the tertiary interaction pattern around each residue — which residues are packed against it in space, regardless of where they are in sequence.

Q: What do the diagnostic plots show?
A: The contact map is a binary N×N matrix image: pixel (i, j) is dark where Cα_i and Cα_j are within 8 Å and |i−j|>4. Because the |i−j|>4 filter removes local helical contacts, off-diagonal stripes parallel to the main diagonal indicate parallel β-sheets; stripes perpendicular to it indicate antiparallel β-sheets. The Ramachandran plot scatters every residue's (φ, ψ) pair against the sterically allowed regions. The PAE heatmap renders the predicted-aligned-error matrix.